Protein AF-W8VVV1-F1 (afdb_monomer)

Radius of gyration: 29.96 Å; Cα contacts (8 Å, |Δi|>4): 6; chains: 1; bounding box: 45×66×56 Å

Sequence (91 aa):
MEKVMTATDCELPVISQKPCCSDKQLVKESTDDLKVSWDQLAPVQQFFLSSFAYSYSNLLNSTGTSTNPFADYSPPFLRQDVQVLHQTFLI

Foldseek 3Di:
DDDDDDDDDDPPDPPPPDPPDDDDDDDDPPDPPPPPDPVVDDPVVNVVVVVVCVVCVVVVDPPDPPPPVCPVPDPPPPPDDPCVVVVPDDD

Structure (mmCIF, N/CA/C/O backbone):
data_AF-W8VVV1-F1
#
_entry.id   AF-W8VVV1-F1
#
loop_
_atom_site.group_PDB
_atom_site.id
_atom_site.type_symbol
_atom_site.label_atom_id
_atom_site.label_alt_id
_atom_site.label_comp_id
_atom_site.label_asym_id
_atom_site.label_entity_id
_atom_site.label_seq_id
_atom_site.pdbx_PDB_ins_code
_atom_site.Cartn_x
_atom_site.Cartn_y
_atom_site.Cartn_z
_atom_site.occupancy
_atom_site.B_iso_or_equiv
_atom_site.auth_seq_id
_atom_site.auth_comp_id
_atom_site.auth_asym_id
_atom_site.auth_atom_id
_atom_site.pdbx_PDB_model_num
ATOM 1 N N . MET A 1 1 ? 25.737 -54.631 17.182 1.00 35.28 1 MET A N 1
ATOM 2 C CA . MET A 1 1 ? 24.964 -55.882 17.055 1.00 35.28 1 MET A CA 1
ATOM 3 C C . MET A 1 1 ? 23.511 -55.485 16.958 1.00 35.28 1 MET A C 1
ATOM 5 O O . MET A 1 1 ? 22.919 -55.074 17.945 1.00 35.28 1 MET A O 1
ATOM 9 N N . GLU A 1 2 ? 23.014 -55.470 15.731 1.00 37.59 2 GLU A N 1
ATOM 10 C CA . GLU A 1 2 ? 21.645 -55.112 15.387 1.00 37.59 2 GLU A CA 1
ATOM 11 C C . GLU A 1 2 ? 20.736 -56.295 15.728 1.00 37.59 2 GLU A C 1
ATOM 13 O O . GLU A 1 2 ? 21.027 -57.425 15.334 1.00 37.59 2 GLU A O 1
ATOM 18 N N . LYS A 1 3 ? 19.667 -56.065 16.498 1.00 43.62 3 LYS A N 1
ATOM 19 C CA . LYS A 1 3 ? 18.625 -57.071 16.717 1.00 43.62 3 LYS A CA 1
ATOM 20 C C . LYS A 1 3 ? 17.281 -56.508 16.276 1.00 43.62 3 LYS A C 1
ATOM 22 O O . LYS A 1 3 ? 16.596 -55.817 17.018 1.00 43.62 3 LYS A O 1
ATOM 27 N N . VAL A 1 4 ? 16.996 -56.828 15.020 1.00 46.19 4 VAL A N 1
ATOM 28 C CA . VAL A 1 4 ? 15.705 -56.980 14.342 1.00 46.19 4 VAL A CA 1
ATOM 29 C C . VAL A 1 4 ? 14.503 -57.009 15.297 1.00 46.19 4 VAL A C 1
ATOM 31 O O . VAL A 1 4 ? 14.352 -57.943 16.087 1.00 46.19 4 VAL A O 1
ATOM 34 N N . MET A 1 5 ? 13.619 -56.016 15.166 1.00 44.03 5 MET A N 1
ATOM 35 C CA . MET A 1 5 ? 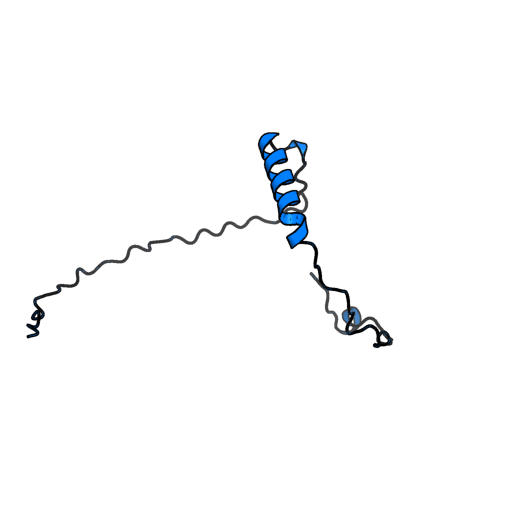12.239 -56.094 15.648 1.00 44.03 5 MET A CA 1
ATOM 36 C C . MET A 1 5 ? 11.424 -56.855 14.602 1.00 44.03 5 MET A C 1
ATOM 38 O O . MET A 1 5 ? 11.241 -56.407 13.473 1.00 44.03 5 MET A O 1
ATOM 42 N N . THR A 1 6 ? 11.005 -58.057 14.975 1.00 40.25 6 THR A N 1
ATOM 43 C CA . THR A 1 6 ? 10.192 -58.965 14.171 1.00 40.25 6 THR A CA 1
ATOM 44 C C . THR A 1 6 ? 8.774 -58.429 14.029 1.00 40.25 6 THR A C 1
ATOM 46 O O . THR A 1 6 ? 8.124 -58.130 15.031 1.00 40.25 6 THR A O 1
ATOM 49 N N . ALA A 1 7 ? 8.311 -58.343 12.780 1.00 52.88 7 ALA A N 1
ATOM 50 C CA . ALA A 1 7 ? 6.956 -57.977 12.394 1.00 52.88 7 ALA A CA 1
ATOM 51 C C . ALA A 1 7 ? 5.935 -58.830 13.156 1.00 52.88 7 ALA A C 1
ATOM 53 O O . ALA A 1 7 ? 5.756 -60.010 12.867 1.00 52.88 7 ALA A O 1
ATOM 54 N N . THR A 1 8 ? 5.302 -58.226 14.156 1.00 48.50 8 THR A N 1
ATOM 55 C CA . THR A 1 8 ? 4.147 -58.798 14.838 1.00 48.50 8 THR A CA 1
ATOM 56 C C . THR A 1 8 ? 3.006 -57.825 14.627 1.00 48.50 8 THR A C 1
ATOM 58 O O . THR A 1 8 ? 3.001 -56.738 15.193 1.00 48.50 8 THR A O 1
ATOM 61 N N . ASP A 1 9 ? 2.116 -58.242 13.734 1.00 47.22 9 ASP A N 1
ATOM 62 C CA . ASP A 1 9 ? 0.692 -57.938 13.747 1.00 47.22 9 ASP A CA 1
ATOM 63 C C . ASP A 1 9 ? 0.310 -56.450 13.799 1.00 47.22 9 ASP A C 1
ATOM 65 O O . ASP A 1 9 ? 0.015 -55.872 14.842 1.00 47.22 9 ASP A O 1
ATOM 69 N N . CYS A 1 10 ? 0.292 -55.816 12.627 1.00 53.38 10 CYS A N 1
ATOM 70 C CA . CYS A 1 10 ? -0.507 -54.614 12.427 1.00 53.38 10 CYS A CA 1
ATOM 71 C C . CYS A 1 10 ? -1.819 -55.041 11.771 1.00 53.38 10 CYS A C 1
ATOM 73 O O . CYS A 1 10 ? -1.943 -54.978 10.546 1.00 53.38 10 CYS A O 1
ATOM 75 N N . GLU A 1 11 ? -2.801 -55.469 12.569 1.00 59.28 11 GLU A N 1
ATOM 76 C CA . GLU A 1 11 ? -4.190 -55.372 12.128 1.00 59.28 11 GLU A CA 1
ATOM 77 C C . GLU A 1 11 ? -4.449 -53.893 11.834 1.00 59.28 11 GLU A C 1
ATOM 79 O O . GLU A 1 11 ? -4.506 -53.061 12.738 1.00 59.28 11 GLU A O 1
ATOM 84 N N . LEU A 1 12 ? -4.500 -53.538 10.549 1.00 61.94 12 LEU A N 1
ATOM 85 C CA . LEU A 1 12 ? -4.882 -52.205 10.110 1.00 61.94 12 LEU A CA 1
ATOM 86 C C . LEU A 1 12 ? -6.352 -52.030 10.498 1.00 61.94 12 LEU A C 1
ATOM 88 O O . LEU A 1 12 ? -7.206 -52.656 9.860 1.00 61.94 12 LEU A O 1
ATOM 92 N N . PRO A 1 13 ? -6.700 -51.198 11.499 1.00 63.81 13 PRO A N 1
ATOM 93 C CA . PRO A 1 13 ? -8.089 -50.818 11.648 1.00 63.81 13 PRO A CA 1
ATOM 94 C C . PRO A 1 13 ? -8.498 -50.188 10.317 1.00 63.81 13 PRO A C 1
ATOM 96 O O . PRO A 1 13 ? -7.796 -49.319 9.794 1.00 63.81 13 PRO A O 1
ATOM 99 N N . VAL A 1 14 ? -9.602 -50.652 9.732 1.00 66.88 14 VAL A N 1
ATOM 100 C CA . VAL A 1 14 ? -10.189 -50.007 8.557 1.00 66.88 14 VAL A CA 1
ATOM 101 C C . VAL A 1 14 ? -10.655 -48.629 9.018 1.00 66.88 14 VAL A C 1
ATOM 103 O O . VAL A 1 14 ? -11.767 -48.453 9.514 1.00 66.88 14 VAL A O 1
ATOM 106 N N . ILE A 1 15 ? -9.759 -47.646 8.926 1.00 66.19 15 ILE A N 1
ATOM 107 C CA . ILE A 1 15 ? -10.061 -46.246 9.179 1.00 66.19 15 ILE A CA 1
ATOM 108 C C . ILE A 1 15 ? -10.966 -45.832 8.027 1.00 66.19 15 ILE A C 1
ATOM 110 O O . ILE A 1 15 ? -10.501 -45.476 6.946 1.00 66.19 15 ILE A O 1
ATOM 114 N N . SER A 1 16 ? -12.276 -45.924 8.246 1.00 66.88 16 SER A N 1
ATOM 115 C CA . SER A 1 16 ? -13.248 -45.260 7.391 1.00 66.88 16 SER A CA 1
ATOM 116 C C . SER A 1 16 ? -12.954 -43.767 7.488 1.00 66.88 16 SER A C 1
ATOM 118 O O . SER A 1 16 ? -13.282 -43.116 8.486 1.00 66.88 16 SER A O 1
ATOM 120 N N . GLN A 1 17 ? -12.214 -43.252 6.504 1.00 67.25 17 GLN A N 1
ATOM 121 C CA . GLN A 1 17 ? -11.861 -41.846 6.416 1.00 67.25 17 GLN A CA 1
ATOM 122 C C . GLN A 1 17 ? -13.163 -41.077 6.219 1.00 67.25 17 GLN A C 1
ATOM 124 O O . GLN A 1 17 ? -13.688 -40.973 5.112 1.00 67.25 17 GLN A O 1
ATOM 129 N N . LYS A 1 18 ? -13.722 -40.552 7.313 1.00 70.50 18 LYS A N 1
ATOM 130 C CA . LYS A 1 18 ? -14.731 -39.503 7.198 1.00 70.50 18 LYS A CA 1
ATOM 131 C C . LYS A 1 18 ? -14.085 -38.378 6.382 1.00 70.50 18 LYS A C 1
ATOM 133 O O . LYS A 1 18 ? -12.946 -38.029 6.703 1.00 70.50 18 LYS A O 1
ATOM 138 N N . PRO A 1 19 ? -14.751 -37.825 5.352 1.00 72.50 19 PRO A N 1
ATOM 139 C CA . PRO A 1 19 ? -14.188 -36.712 4.599 1.00 72.50 19 PRO A CA 1
ATOM 140 C C . PRO A 1 19 ? -13.881 -35.586 5.589 1.00 72.50 19 PRO A C 1
ATOM 142 O O . PRO A 1 19 ? -14.774 -35.059 6.252 1.00 72.50 19 PRO A O 1
ATOM 145 N N . CYS A 1 20 ? -12.591 -35.303 5.769 1.00 73.56 20 CYS A N 1
ATOM 146 C CA . CYS A 1 20 ? -12.081 -34.433 6.826 1.00 73.56 20 CYS A CA 1
ATOM 147 C C . CYS 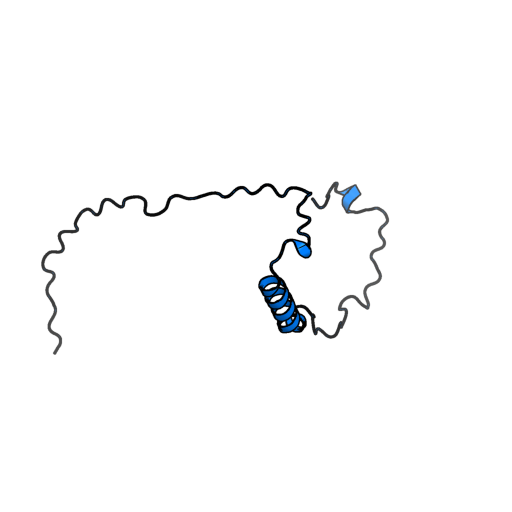A 1 20 ? -12.322 -32.950 6.540 1.00 73.56 20 CYS A C 1
ATOM 149 O O . CYS A 1 20 ? -12.183 -32.116 7.434 1.00 73.56 20 CYS A O 1
ATOM 151 N N . CYS A 1 21 ? -12.687 -32.606 5.308 1.00 73.25 21 CYS A N 1
ATOM 152 C CA . CYS A 1 21 ? -12.851 -31.233 4.874 1.00 73.25 21 CYS A CA 1
ATOM 153 C C . CYS A 1 21 ? -14.050 -31.142 3.930 1.00 73.25 21 CYS A C 1
ATOM 155 O O . CYS A 1 21 ? -14.185 -31.928 2.997 1.00 73.25 21 CYS A O 1
ATOM 157 N N . SER A 1 22 ? -14.940 -30.190 4.202 1.00 79.00 22 SER A N 1
ATOM 158 C CA . SER A 1 22 ? -15.973 -29.768 3.259 1.00 79.00 22 SER A CA 1
ATOM 159 C C . SER A 1 22 ? -15.445 -28.520 2.575 1.00 79.00 22 SER A C 1
ATOM 161 O O . SER A 1 22 ? -15.232 -27.514 3.254 1.00 79.00 22 SER A O 1
ATOM 163 N N . ASP A 1 23 ? -15.253 -28.581 1.259 1.00 75.31 23 ASP A N 1
ATOM 164 C CA . ASP A 1 23 ? -14.891 -27.405 0.474 1.00 75.31 23 ASP A CA 1
ATOM 165 C C . ASP A 1 23 ? -15.988 -26.350 0.634 1.00 75.31 23 ASP A C 1
ATOM 167 O O . ASP A 1 23 ? -17.161 -26.572 0.317 1.00 75.31 23 ASP A O 1
ATOM 171 N N . LYS A 1 24 ? -15.622 -25.205 1.215 1.00 81.62 24 LYS A N 1
ATOM 172 C CA . LYS A 1 24 ? -16.498 -24.041 1.325 1.00 81.62 24 LYS A CA 1
ATOM 173 C C . LYS A 1 24 ? -16.068 -23.047 0.265 1.00 81.62 24 LYS A C 1
ATOM 175 O O . LYS A 1 24 ? -15.020 -22.421 0.384 1.00 81.62 24 LYS A O 1
ATOM 180 N N . GLN A 1 25 ? -16.888 -22.896 -0.766 1.00 74.62 25 GLN A N 1
ATOM 181 C CA . GLN A 1 25 ? -16.694 -21.850 -1.754 1.00 74.62 25 GLN A CA 1
ATOM 182 C C . GLN A 1 25 ? -17.374 -20.573 -1.253 1.00 74.62 25 GLN A C 1
ATOM 184 O O . GLN A 1 25 ? -18.598 -20.495 -1.170 1.00 74.62 25 GLN A O 1
ATOM 189 N N . LEU A 1 26 ? -16.574 -19.572 -0.892 1.00 75.50 26 LEU A N 1
ATOM 190 C CA . LEU A 1 26 ? -17.065 -18.225 -0.619 1.00 75.50 26 LEU A CA 1
ATOM 191 C C . LEU A 1 26 ? -17.065 -17.451 -1.937 1.00 75.50 26 LEU A C 1
ATOM 193 O O . LEU A 1 26 ? -16.042 -16.910 -2.349 1.00 75.50 26 LEU A O 1
ATOM 197 N N . VAL A 1 27 ? -18.212 -17.424 -2.614 1.00 72.94 27 VAL A N 1
ATOM 198 C CA . VAL A 1 27 ? -18.412 -16.566 -3.786 1.00 72.94 27 VAL A CA 1
ATOM 199 C C . VAL A 1 27 ? -18.843 -15.191 -3.284 1.00 72.94 27 VAL A C 1
ATOM 201 O O . VAL A 1 27 ? -19.992 -14.982 -2.904 1.00 72.94 27 VAL A O 1
ATOM 204 N N . LYS A 1 28 ? -17.891 -14.262 -3.217 1.00 68.75 28 LYS A N 1
ATOM 205 C CA . LYS A 1 28 ? -18.156 -12.832 -3.042 1.00 68.75 28 LYS A CA 1
ATOM 206 C C . LYS A 1 28 ? -18.143 -12.212 -4.431 1.00 68.75 28 LYS A C 1
ATOM 208 O O . LYS A 1 28 ? -17.075 -12.058 -5.016 1.00 68.75 28 LYS A O 1
ATOM 213 N N . GLU A 1 29 ? -19.319 -11.896 -4.962 1.00 70.31 29 GLU A N 1
ATOM 214 C CA . GLU A 1 29 ? -19.405 -11.068 -6.162 1.00 70.31 29 GLU A CA 1
ATOM 215 C C . GLU A 1 29 ? -18.752 -9.718 -5.861 1.00 70.31 29 GLU A C 1
ATOM 217 O O . GLU A 1 29 ? -19.041 -9.083 -4.841 1.00 70.31 29 GLU A O 1
ATOM 222 N N . SER A 1 30 ? -17.812 -9.324 -6.718 1.00 61.44 30 SER A N 1
ATOM 223 C CA . SER A 1 30 ? -17.190 -8.008 -6.663 1.00 61.44 30 SER A CA 1
ATOM 224 C C . SER A 1 30 ? -18.239 -6.984 -7.072 1.00 61.44 30 SER A C 1
ATOM 226 O O . SER A 1 30 ? -18.393 -6.676 -8.248 1.00 61.44 30 SER A O 1
ATOM 228 N N . THR A 1 31 ? -19.009 -6.495 -6.108 1.00 60.53 31 THR A N 1
ATOM 229 C CA . THR A 1 31 ? -19.889 -5.348 -6.316 1.00 60.53 31 THR A CA 1
ATOM 230 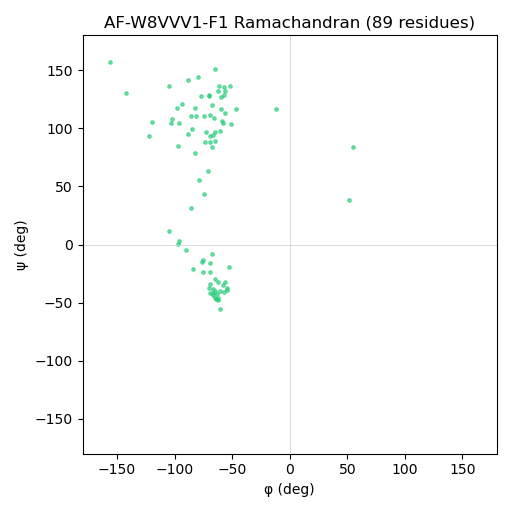C C . THR A 1 31 ? -19.035 -4.132 -6.671 1.00 60.53 31 THR A C 1
ATOM 232 O O . THR A 1 31 ? -18.081 -3.839 -5.948 1.00 60.53 31 THR A O 1
ATOM 235 N N . ASP A 1 32 ? -19.407 -3.401 -7.726 1.00 62.06 32 ASP A N 1
ATOM 236 C CA . ASP A 1 32 ? -18.789 -2.119 -8.132 1.00 62.06 32 ASP A CA 1
ATOM 237 C C . ASP A 1 32 ? -18.739 -1.087 -6.980 1.00 62.06 32 ASP A C 1
ATOM 239 O O . ASP A 1 32 ? -17.927 -0.163 -6.966 1.00 62.06 32 ASP A O 1
ATOM 243 N N . ASP A 1 33 ? -19.567 -1.289 -5.953 1.00 59.84 33 ASP A N 1
ATOM 244 C CA . ASP A 1 33 ? -19.640 -0.501 -4.723 1.00 59.84 33 ASP A CA 1
ATOM 245 C C . ASP A 1 33 ? -18.648 -0.930 -3.630 1.00 59.84 33 ASP A C 1
ATOM 247 O O . ASP A 1 33 ? -18.908 -0.750 -2.438 1.00 59.84 33 ASP A O 1
ATOM 251 N N . LEU A 1 34 ? -17.465 -1.442 -3.979 1.00 64.06 34 LEU A N 1
ATOM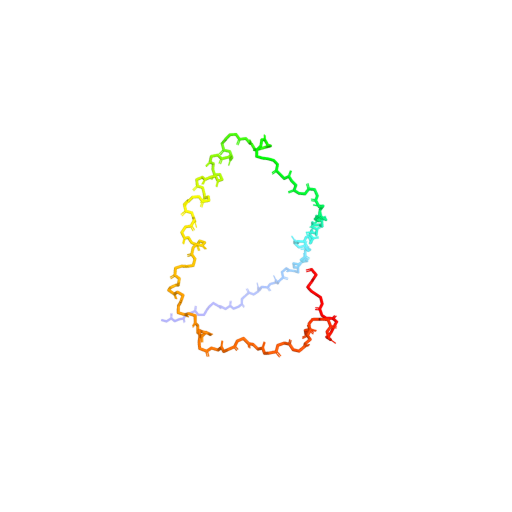 252 C CA . LEU A 1 34 ? -16.390 -1.632 -2.997 1.00 64.06 34 LEU A CA 1
ATOM 253 C C . LEU A 1 34 ? -15.718 -0.293 -2.613 1.00 64.06 34 LEU A C 1
ATOM 255 O O . LEU A 1 34 ? -14.498 -0.182 -2.513 1.00 64.06 34 LEU A O 1
ATOM 259 N N . LYS A 1 35 ? -16.518 0.754 -2.380 1.00 63.06 35 LYS A N 1
ATOM 260 C CA . LYS A 1 35 ? -16.078 2.022 -1.790 1.00 63.06 35 LYS A CA 1
ATOM 261 C C . LYS A 1 35 ? -16.043 1.869 -0.275 1.00 63.06 35 LYS A C 1
ATOM 263 O O . LYS A 1 35 ? -16.948 2.305 0.432 1.00 63.06 35 LYS A O 1
ATOM 268 N N . VAL A 1 36 ? -14.986 1.237 0.224 1.00 72.12 36 VAL A N 1
ATOM 269 C CA . VAL A 1 36 ? -14.686 1.258 1.660 1.00 72.12 36 VAL A CA 1
ATOM 270 C C . VAL A 1 36 ? -14.258 2.682 2.010 1.00 72.12 36 VAL A C 1
ATOM 272 O O . VAL A 1 36 ? -13.223 3.153 1.537 1.00 72.12 36 VAL A O 1
ATOM 275 N N . SER A 1 37 ? -15.076 3.404 2.779 1.00 80.12 37 SER A N 1
ATOM 276 C CA . SER A 1 37 ? -14.715 4.749 3.230 1.00 80.12 37 SER A CA 1
ATOM 277 C C . SER A 1 37 ? -13.761 4.662 4.418 1.00 80.12 37 SER A C 1
ATOM 279 O O . SER A 1 37 ? -13.884 3.781 5.268 1.00 80.12 37 SER A O 1
ATOM 281 N N . TRP A 1 38 ? -12.807 5.592 4.505 1.00 83.75 38 TRP A N 1
ATOM 282 C CA . TRP A 1 38 ? -11.855 5.630 5.621 1.00 83.75 38 TRP A CA 1
ATOM 283 C C . TRP A 1 38 ? -12.550 5.718 6.987 1.00 83.75 38 TRP A C 1
ATOM 285 O O . TRP A 1 38 ? -12.075 5.126 7.956 1.00 83.75 38 TRP A O 1
ATOM 295 N N . ASP A 1 39 ? -13.707 6.376 7.037 1.00 84.19 39 ASP A N 1
ATOM 296 C CA . ASP A 1 39 ? -14.519 6.567 8.242 1.00 84.19 39 ASP A CA 1
ATOM 297 C C . ASP A 1 39 ? -15.178 5.276 8.761 1.00 84.19 39 ASP A C 1
ATOM 299 O O . ASP A 1 39 ? -15.624 5.233 9.904 1.00 84.19 39 ASP A O 1
ATOM 303 N N . GLN A 1 40 ? -15.245 4.212 7.948 1.00 88.00 40 GLN A N 1
ATOM 304 C CA . GLN A 1 40 ? -15.773 2.907 8.374 1.00 88.00 40 GLN A CA 1
ATOM 305 C C . GLN A 1 40 ? -14.786 2.119 9.247 1.00 88.00 40 GLN A C 1
ATOM 307 O O . GLN A 1 40 ? -15.186 1.148 9.893 1.00 88.00 40 GLN A O 1
ATOM 312 N N . LEU A 1 41 ? -13.505 2.502 9.273 1.00 88.62 41 LEU A N 1
ATOM 313 C CA . LEU A 1 41 ? -12.487 1.837 10.084 1.00 88.62 41 LEU A CA 1
ATOM 314 C C . LEU A 1 41 ? -12.414 2.439 11.488 1.00 88.62 41 LEU A C 1
ATOM 316 O O . LEU A 1 41 ? -12.451 3.655 11.668 1.00 88.62 41 LEU A O 1
ATOM 320 N N . ALA A 1 42 ? -12.208 1.587 12.494 1.00 93.88 42 ALA A N 1
ATOM 321 C CA . ALA A 1 42 ? -11.918 2.065 13.840 1.00 93.88 42 ALA A CA 1
ATOM 322 C C . ALA A 1 42 ? -10.563 2.808 13.878 1.00 93.88 42 ALA A C 1
ATOM 324 O O . ALA A 1 42 ? -9.641 2.422 13.152 1.00 93.88 42 ALA A O 1
ATOM 325 N N . PRO A 1 43 ? -10.363 3.789 14.781 1.00 93.06 43 PRO A N 1
ATOM 326 C CA . PRO A 1 43 ? -9.126 4.582 14.836 1.00 93.06 43 PRO A CA 1
ATOM 327 C C . PRO A 1 43 ? -7.848 3.737 14.954 1.00 93.06 43 PRO A C 1
ATOM 329 O O . PRO A 1 43 ? -6.828 4.021 14.329 1.00 93.06 43 PRO A O 1
ATOM 332 N N . VAL A 1 44 ? -7.913 2.638 15.712 1.00 96.12 44 VAL A N 1
ATOM 333 C CA . VAL A 1 44 ? -6.791 1.698 15.870 1.00 96.12 44 VAL A CA 1
ATOM 334 C C . VAL A 1 44 ? -6.480 0.964 14.562 1.00 96.12 44 VAL A C 1
ATOM 336 O O . VAL A 1 44 ? -5.314 0.763 14.231 1.00 96.12 44 VAL A O 1
ATOM 339 N N . GLN A 1 45 ? -7.504 0.594 13.789 1.00 93.94 45 GLN A N 1
ATOM 340 C CA . GLN A 1 45 ? -7.323 -0.066 12.493 1.00 93.94 45 GLN A CA 1
ATOM 341 C C . GLN A 1 45 ? -6.743 0.896 11.457 1.00 93.94 45 GLN A C 1
ATOM 343 O O . GLN A 1 45 ? -5.885 0.496 10.676 1.00 93.94 45 GLN A O 1
ATOM 348 N N . GLN A 1 46 ? -7.148 2.167 11.485 1.00 94.19 46 GLN A N 1
ATOM 349 C CA . GLN A 1 46 ? -6.568 3.206 10.633 1.00 94.19 46 GLN A CA 1
ATOM 350 C C . GLN A 1 46 ? -5.080 3.415 10.936 1.00 94.19 46 GLN A C 1
ATOM 352 O O . GLN A 1 46 ? -4.251 3.441 10.024 1.00 94.19 46 GLN A O 1
ATOM 357 N N . PHE A 1 47 ? -4.722 3.507 12.219 1.00 95.12 47 PHE A N 1
ATOM 358 C CA . PHE A 1 47 ? -3.330 3.632 12.651 1.00 95.12 47 PHE A CA 1
ATOM 359 C C . PHE A 1 47 ? -2.492 2.403 12.269 1.00 95.12 47 PHE A C 1
ATOM 361 O O . PHE A 1 47 ? -1.376 2.526 11.762 1.00 95.12 47 PHE A O 1
ATOM 368 N N . PHE A 1 48 ? -3.038 1.201 12.455 1.00 95.31 48 PHE A N 1
ATOM 369 C CA . PHE A 1 48 ? -2.378 -0.030 12.030 1.00 95.31 48 PHE A CA 1
ATOM 370 C C . PHE A 1 48 ? -2.169 -0.068 10.510 1.00 95.31 48 PHE A C 1
ATOM 372 O O . PHE A 1 48 ? -1.064 -0.332 10.052 1.00 95.31 48 PHE A O 1
ATOM 379 N N . LEU A 1 49 ? -3.198 0.244 9.719 1.00 93.88 49 LEU A N 1
ATOM 380 C CA . LEU A 1 49 ? -3.118 0.171 8.261 1.00 93.88 49 LEU A CA 1
ATOM 381 C C . LEU A 1 49 ? -2.142 1.207 7.689 1.00 93.88 49 LEU A C 1
ATOM 383 O O . LEU A 1 49 ? -1.349 0.884 6.809 1.00 93.88 49 LEU A O 1
ATOM 387 N N . SER A 1 50 ? -2.158 2.431 8.222 1.00 92.81 50 SER A N 1
ATOM 388 C CA . SER A 1 50 ? -1.217 3.488 7.834 1.00 92.81 50 SER A CA 1
ATOM 389 C C . SER A 1 50 ? 0.229 3.152 8.206 1.00 92.81 50 SER A C 1
ATOM 391 O O . SER A 1 50 ? 1.114 3.269 7.360 1.00 92.81 50 SER A O 1
ATOM 393 N N . SER A 1 51 ? 0.485 2.680 9.430 1.00 95.12 51 SER A N 1
ATOM 394 C CA . SER A 1 51 ? 1.833 2.269 9.856 1.00 95.12 51 SER A CA 1
ATOM 395 C C . SER A 1 51 ? 2.346 1.053 9.081 1.00 95.12 51 SER A C 1
ATOM 397 O O . SER A 1 51 ? 3.505 1.034 8.660 1.00 95.12 51 SER A O 1
ATOM 399 N N . PHE A 1 52 ? 1.476 0.078 8.811 1.00 94.12 52 PHE A N 1
ATOM 400 C CA . PHE A 1 52 ? 1.784 -1.060 7.957 1.00 94.12 52 PHE A CA 1
ATOM 401 C C . PHE A 1 52 ? 2.146 -0.593 6.541 1.00 94.12 52 PHE A C 1
ATOM 403 O O . PHE A 1 52 ? 3.260 -0.843 6.090 1.00 94.12 52 PHE A O 1
ATOM 410 N N . ALA A 1 53 ? 1.282 0.176 5.872 1.00 93.31 53 ALA A N 1
ATOM 411 C CA . ALA A 1 53 ? 1.550 0.681 4.524 1.00 93.31 53 ALA A CA 1
ATOM 412 C C . ALA A 1 53 ? 2.844 1.507 4.454 1.00 93.31 53 ALA A C 1
ATOM 414 O O . ALA A 1 53 ? 3.639 1.342 3.530 1.00 93.31 53 ALA A O 1
ATOM 415 N N . TYR A 1 54 ? 3.097 2.353 5.455 1.00 93.44 54 TYR A N 1
ATOM 416 C CA . TYR A 1 54 ? 4.318 3.148 5.533 1.00 93.44 54 TYR A CA 1
ATOM 417 C C . TYR A 1 54 ? 5.570 2.275 5.682 1.00 93.44 54 TYR A C 1
ATOM 419 O O . TYR A 1 54 ? 6.533 2.459 4.937 1.00 93.44 54 TYR A O 1
ATOM 427 N N . SER A 1 55 ? 5.552 1.294 6.590 1.00 94.12 55 SER A N 1
ATOM 428 C CA . SER A 1 55 ? 6.704 0.409 6.820 1.00 94.12 55 SER A CA 1
ATOM 429 C C . SER A 1 55 ? 7.073 -0.427 5.590 1.00 94.12 55 SER A C 1
ATOM 431 O O . SER A 1 55 ? 8.255 -0.666 5.350 1.00 94.12 55 SER A O 1
ATOM 433 N N . TYR A 1 56 ? 6.086 -0.796 4.769 1.00 90.81 56 TYR A N 1
ATOM 434 C CA . TYR A 1 56 ? 6.290 -1.572 3.544 1.00 90.81 56 TYR A CA 1
ATOM 435 C C . TYR A 1 56 ? 6.367 -0.727 2.262 1.00 90.81 56 TYR A C 1
ATOM 437 O O . TYR A 1 56 ? 6.584 -1.282 1.187 1.00 90.81 56 TYR A O 1
ATOM 445 N N . SER A 1 57 ? 6.251 0.602 2.343 1.00 89.06 57 SER A N 1
ATOM 446 C CA . SER A 1 57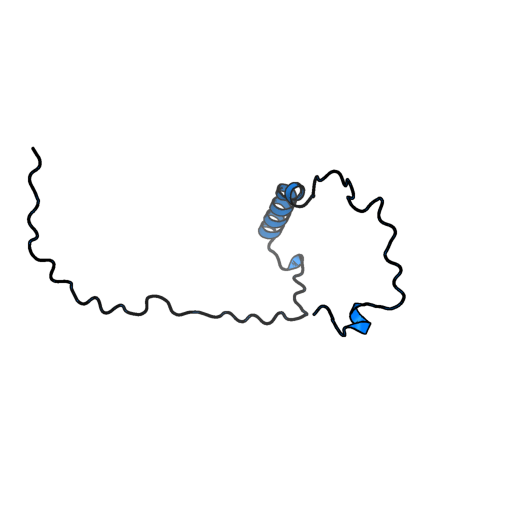 ? 6.264 1.497 1.172 1.00 89.06 57 SER A CA 1
ATOM 447 C C . SER A 1 57 ? 7.496 1.302 0.280 1.00 89.06 57 SER A C 1
ATOM 449 O O . SER A 1 57 ? 7.389 1.254 -0.943 1.00 89.06 57 SER A O 1
ATOM 451 N N . ASN A 1 58 ? 8.663 1.090 0.889 1.00 81.06 58 ASN A N 1
ATOM 452 C CA . ASN A 1 58 ? 9.912 0.860 0.167 1.00 81.06 58 ASN A CA 1
ATOM 453 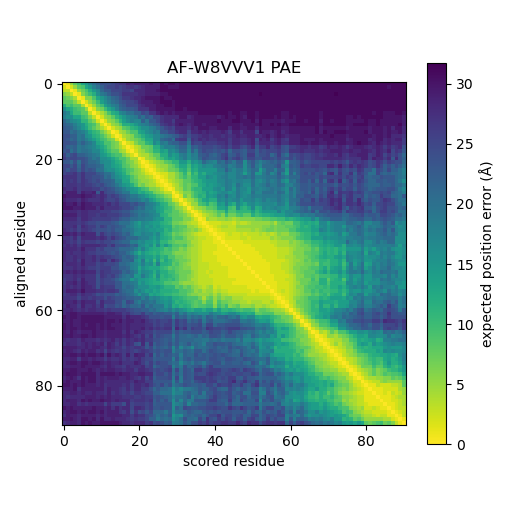C C . ASN A 1 58 ? 9.957 -0.482 -0.574 1.00 81.06 58 ASN A C 1
ATOM 455 O O . ASN A 1 58 ? 10.696 -0.587 -1.544 1.00 81.06 58 ASN A O 1
ATOM 459 N N . LEU A 1 59 ? 9.176 -1.487 -0.159 1.00 82.94 59 LEU A N 1
ATOM 460 C CA . LEU A 1 59 ? 9.076 -2.758 -0.887 1.00 82.94 59 LEU A CA 1
ATOM 461 C C . LEU A 1 59 ? 8.227 -2.628 -2.156 1.00 82.94 59 LEU A C 1
ATOM 463 O O . LEU A 1 59 ? 8.384 -3.418 -3.082 1.00 82.94 59 LEU A O 1
ATOM 467 N N . LEU A 1 60 ? 7.331 -1.640 -2.197 1.00 76.88 60 LEU A N 1
ATOM 468 C CA . LEU A 1 60 ? 6.518 -1.326 -3.372 1.00 76.88 60 LEU A CA 1
ATOM 469 C C . LEU A 1 60 ? 7.261 -0.420 -4.359 1.00 76.88 60 LEU A C 1
ATOM 471 O O . LEU A 1 60 ? 6.929 -0.389 -5.544 1.00 76.88 60 LEU A O 1
ATOM 475 N N . ASN A 1 61 ? 8.285 0.293 -3.893 1.00 71.94 61 ASN A N 1
ATOM 476 C CA . ASN A 1 61 ? 9.173 1.036 -4.768 1.00 71.94 61 ASN A CA 1
ATOM 477 C C . ASN A 1 61 ? 10.107 0.058 -5.485 1.00 71.94 61 ASN A C 1
ATOM 479 O O . ASN A 1 61 ? 11.010 -0.521 -4.884 1.00 71.94 61 ASN A O 1
ATOM 483 N N . SER A 1 62 ? 9.917 -0.100 -6.795 1.00 65.19 62 SER A N 1
ATOM 484 C CA . SER A 1 62 ? 10.904 -0.755 -7.650 1.00 65.19 6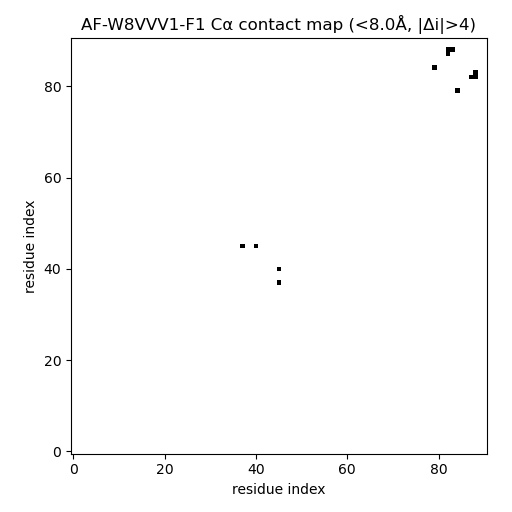2 SER A CA 1
ATOM 485 C C . SER A 1 62 ? 12.160 0.116 -7.699 1.00 65.19 62 SER A C 1
ATOM 487 O O . SER A 1 62 ? 12.267 1.044 -8.496 1.00 65.19 62 SER A O 1
ATOM 489 N N . THR A 1 63 ? 13.131 -0.158 -6.831 1.00 66.69 63 THR A N 1
ATOM 490 C CA . THR A 1 63 ? 14.490 0.391 -6.917 1.00 66.69 63 THR A CA 1
ATOM 491 C C . THR A 1 63 ? 15.294 -0.367 -7.971 1.00 66.69 63 THR A C 1
ATOM 493 O O . THR A 1 63 ? 16.368 -0.903 -7.718 1.00 66.69 63 THR A O 1
ATOM 496 N N . GLY A 1 64 ? 14.762 -0.417 -9.190 1.00 66.19 64 GLY A N 1
ATOM 497 C CA . GLY A 1 64 ? 15.552 -0.687 -10.377 1.00 66.19 64 GLY A CA 1
ATOM 498 C C . GLY A 1 64 ? 15.964 0.652 -10.959 1.00 66.19 64 GLY A C 1
ATOM 499 O O . GLY A 1 64 ? 15.101 1.451 -11.317 1.00 66.19 64 GLY A O 1
ATOM 500 N N . THR A 1 65 ? 17.266 0.915 -11.079 1.00 67.12 65 THR A N 1
ATOM 501 C CA . THR A 1 65 ? 17.735 1.892 -12.066 1.00 67.12 65 THR A CA 1
ATOM 502 C C . THR A 1 65 ? 17.023 1.563 -13.368 1.00 67.12 65 THR A C 1
ATOM 504 O O . THR A 1 65 ? 17.167 0.448 -13.871 1.00 67.12 65 THR A O 1
ATOM 507 N N . SER A 1 66 ? 16.204 2.487 -13.863 1.00 64.38 66 SER A N 1
ATOM 508 C CA . SER A 1 66 ? 15.455 2.347 -15.104 1.00 64.38 66 SER A CA 1
ATOM 509 C C . SER A 1 66 ? 16.422 2.414 -16.284 1.00 64.38 66 SER A C 1
ATOM 511 O O . SER A 1 66 ? 16.377 3.315 -17.117 1.00 64.38 66 SER A O 1
ATOM 513 N N . THR A 1 67 ? 17.334 1.450 -16.373 1.00 66.69 67 THR A N 1
ATOM 514 C CA . THR A 1 67 ? 17.998 1.124 -17.623 1.00 66.69 67 THR A CA 1
ATOM 515 C C . THR A 1 67 ? 16.900 0.535 -18.487 1.00 66.69 67 THR A C 1
ATOM 517 O O . THR A 1 67 ? 16.658 -0.665 -18.460 1.00 66.69 67 THR A O 1
ATOM 520 N N . ASN A 1 68 ? 16.134 1.408 -19.144 1.00 70.44 68 ASN A N 1
ATOM 521 C CA . ASN A 1 68 ? 15.092 1.011 -20.069 1.00 70.44 68 ASN A CA 1
ATOM 522 C C . ASN A 1 68 ? 15.782 0.185 -21.167 1.00 70.44 68 ASN A C 1
ATOM 524 O O . ASN A 1 68 ? 16.485 0.776 -21.989 1.00 70.44 68 ASN A O 1
ATOM 528 N N . PRO A 1 69 ? 15.619 -1.152 -21.205 1.00 75.81 69 PRO A N 1
ATOM 529 C CA . PRO A 1 69 ? 16.294 -1.977 -22.206 1.00 75.81 69 PRO A CA 1
ATOM 530 C C . PRO A 1 69 ? 15.745 -1.701 -23.614 1.00 75.81 69 PRO A C 1
ATOM 532 O O . PRO A 1 69 ? 16.299 -2.164 -24.605 1.00 75.81 69 PRO A O 1
ATOM 535 N N . PHE A 1 70 ? 14.663 -0.923 -23.697 1.00 75.19 70 PHE A N 1
ATOM 536 C CA . PHE A 1 70 ? 14.011 -0.495 -24.919 1.00 75.19 70 PHE A CA 1
ATOM 537 C C . PHE A 1 70 ? 14.292 0.973 -25.266 1.00 75.19 70 PHE A C 1
ATOM 539 O O . PHE A 1 70 ? 13.623 1.513 -26.140 1.00 75.19 70 PHE A O 1
ATOM 546 N N . ALA A 1 71 ? 15.252 1.638 -24.607 1.00 77.00 71 ALA A N 1
ATOM 547 C CA . ALA A 1 71 ? 15.578 3.041 -24.890 1.00 77.00 71 ALA A CA 1
ATOM 548 C C . ALA A 1 71 ? 15.983 3.276 -26.357 1.00 77.00 71 ALA A C 1
ATOM 550 O O . ALA A 1 71 ? 15.626 4.301 -26.931 1.00 77.00 71 ALA A O 1
ATOM 551 N N . ASP A 1 72 ? 16.664 2.301 -26.965 1.00 81.62 72 ASP A N 1
ATOM 552 C CA . ASP A 1 72 ? 17.120 2.362 -28.359 1.00 81.62 72 ASP A CA 1
ATOM 553 C C . ASP A 1 72 ? 16.094 1.804 -29.363 1.00 81.62 72 ASP A C 1
ATOM 555 O O . ASP A 1 72 ? 16.298 1.875 -30.577 1.00 81.62 72 ASP A O 1
ATOM 559 N N . TYR A 1 73 ? 14.973 1.246 -28.890 1.00 82.31 73 TYR A N 1
ATOM 560 C CA . TYR A 1 73 ? 13.915 0.762 -29.773 1.00 82.31 73 TYR A CA 1
ATOM 561 C C . TYR A 1 73 ? 13.025 1.928 -30.193 1.00 82.31 73 TYR A C 1
ATOM 563 O O . TYR A 1 73 ? 12.335 2.543 -29.381 1.00 82.31 73 TYR A O 1
ATOM 571 N N . SER A 1 74 ? 12.990 2.202 -31.496 1.00 79.81 74 SER A N 1
ATOM 572 C CA . SER A 1 74 ? 11.960 3.080 -32.046 1.00 79.81 74 SER A CA 1
ATOM 573 C C . SER A 1 74 ? 10.579 2.462 -31.791 1.00 79.81 74 SER A C 1
ATOM 575 O O . SER A 1 74 ? 10.421 1.253 -31.997 1.00 79.81 74 SER A O 1
ATOM 577 N N . PRO A 1 75 ? 9.575 3.255 -31.369 1.00 78.00 75 PRO A N 1
ATOM 578 C CA . PRO A 1 75 ? 8.220 2.758 -31.186 1.00 78.0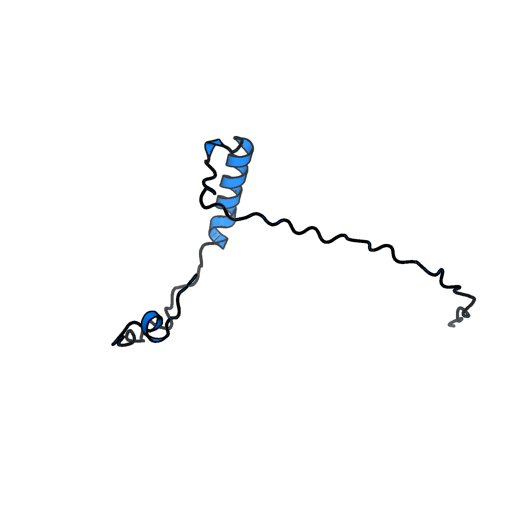0 75 PRO A CA 1
ATOM 579 C C . PRO A 1 75 ? 7.752 2.027 -32.451 1.00 78.00 75 PRO A C 1
ATOM 581 O O . PRO A 1 75 ? 7.997 2.525 -33.558 1.00 78.00 75 PRO A O 1
ATOM 584 N N . PRO A 1 76 ? 7.098 0.859 -32.330 1.00 76.81 76 PRO A N 1
ATOM 585 C CA . PRO A 1 76 ? 6.594 0.154 -33.496 1.00 76.81 76 PRO A CA 1
ATOM 586 C C . PRO A 1 76 ? 5.651 1.073 -34.270 1.00 76.81 76 PRO A C 1
ATOM 588 O O . PRO A 1 76 ? 4.805 1.759 -33.692 1.00 76.81 76 PRO A O 1
ATOM 591 N N . PHE A 1 77 ? 5.799 1.095 -35.592 1.00 73.62 77 PHE A N 1
ATOM 592 C CA . PHE A 1 77 ? 4.939 1.897 -36.448 1.00 73.62 77 PHE A CA 1
ATOM 593 C C . PHE A 1 77 ? 3.558 1.235 -36.538 1.00 73.62 77 PHE A C 1
ATOM 595 O O . PHE A 1 77 ? 3.299 0.395 -37.402 1.00 73.62 77 PHE A O 1
ATOM 602 N N . LEU A 1 78 ? 2.677 1.576 -35.596 1.00 72.38 78 LEU A N 1
ATOM 603 C CA . LEU A 1 78 ? 1.315 1.055 -35.525 1.00 72.38 78 LEU A CA 1
ATOM 604 C C . LEU A 1 78 ? 0.475 1.681 -36.648 1.00 72.38 78 LEU A C 1
ATOM 606 O O . LEU A 1 78 ? -0.038 2.789 -36.526 1.00 72.38 78 LEU A O 1
ATOM 610 N N . ARG A 1 79 ? 0.340 0.969 -37.773 1.00 77.06 79 ARG A N 1
ATOM 611 C CA . ARG A 1 79 ? -0.581 1.332 -38.871 1.00 77.06 79 ARG A CA 1
ATOM 612 C C . ARG A 1 79 ? -2.050 1.257 -38.452 1.00 77.06 79 ARG A C 1
ATOM 614 O O . ARG A 1 79 ? -2.880 1.960 -39.019 1.00 77.06 79 ARG A O 1
ATOM 621 N N . GLN A 1 80 ? -2.355 0.375 -37.507 1.00 78.44 80 GLN A N 1
ATOM 622 C CA . GLN A 1 80 ? -3.691 0.111 -36.995 1.00 78.44 80 GLN A CA 1
ATOM 623 C C . GLN A 1 80 ? -3.578 -0.481 -35.591 1.00 78.44 80 GLN A C 1
ATOM 625 O O . GLN A 1 80 ? -2.543 -1.045 -35.228 1.00 78.44 80 GLN A O 1
ATOM 630 N N . ASP A 1 81 ? -4.640 -0.340 -34.811 1.00 84.31 81 ASP A N 1
ATOM 631 C CA . ASP A 1 81 ? -4.716 -0.884 -33.463 1.00 84.31 81 ASP A CA 1
ATOM 632 C C . ASP A 1 81 ? -4.732 -2.424 -33.510 1.00 84.31 81 ASP A C 1
ATOM 634 O O . ASP A 1 81 ? -5.608 -3.034 -34.126 1.00 84.31 81 ASP A O 1
ATOM 638 N N . VAL A 1 82 ? -3.734 -3.054 -32.883 1.00 84.69 82 VAL A N 1
ATOM 639 C CA . VAL A 1 82 ? -3.542 -4.512 -32.895 1.00 84.69 82 VAL A CA 1
ATOM 640 C C . VAL A 1 82 ? -4.630 -5.228 -32.093 1.00 84.69 82 VAL A C 1
ATOM 642 O O . VAL A 1 82 ? -5.028 -6.326 -32.481 1.00 84.69 82 VAL A O 1
ATOM 645 N N . GLN A 1 83 ? -5.127 -4.616 -31.014 1.00 84.00 83 GLN A N 1
ATOM 646 C CA . GLN A 1 83 ? -6.210 -5.163 -30.195 1.00 84.00 83 GLN A CA 1
ATOM 647 C C . GLN A 1 83 ? -7.523 -5.142 -30.973 1.00 84.00 83 GLN A C 1
ATOM 649 O O . GLN A 1 83 ? -8.239 -6.140 -30.989 1.00 84.00 83 GLN A O 1
ATOM 654 N N . VAL A 1 84 ? -7.792 -4.059 -31.707 1.00 87.31 84 VAL A N 1
ATOM 655 C CA . VAL A 1 84 ? -8.949 -3.971 -32.612 1.00 87.31 84 VAL A CA 1
ATOM 656 C C . VAL A 1 84 ? -8.814 -4.951 -33.779 1.00 87.31 84 VAL A C 1
ATOM 658 O O . VAL A 1 84 ? -9.775 -5.647 -34.100 1.00 87.31 84 VAL A O 1
ATOM 661 N N . LEU A 1 85 ? -7.627 -5.051 -34.389 1.00 85.31 85 LEU A N 1
ATOM 662 C CA . LEU A 1 85 ? -7.363 -5.955 -35.512 1.00 85.31 85 LEU A CA 1
ATOM 663 C C . LEU A 1 85 ? -7.578 -7.429 -35.140 1.00 85.31 85 LEU A C 1
ATOM 665 O O . LEU A 1 85 ? -8.127 -8.182 -35.940 1.00 85.31 85 LEU A O 1
ATOM 669 N N . HIS A 1 86 ? -7.159 -7.834 -33.939 1.00 90.00 86 HIS A N 1
ATOM 670 C CA . HIS A 1 86 ? -7.286 -9.215 -33.459 1.00 90.00 86 HIS A CA 1
ATOM 671 C C . HIS A 1 86 ? -8.520 -9.448 -32.581 1.00 90.00 86 HIS A C 1
ATOM 673 O O . HIS A 1 86 ? -8.702 -10.556 -32.086 1.00 90.00 86 HIS A O 1
ATOM 679 N N . GLN A 1 87 ? -9.366 -8.428 -32.394 1.00 86.88 87 GLN A N 1
ATOM 680 C CA . GLN A 1 87 ? -10.529 -8.470 -31.501 1.00 86.88 87 GLN A CA 1
ATOM 681 C C . GLN A 1 87 ? -10.172 -8.964 -30.084 1.00 86.88 87 GLN A C 1
ATOM 683 O O . GLN A 1 87 ? -10.935 -9.695 -29.451 1.00 86.88 87 GLN A O 1
ATOM 688 N N . THR A 1 88 ? -8.999 -8.561 -29.588 1.00 87.56 88 THR A N 1
ATOM 689 C CA . THR A 1 88 ? -8.481 -8.942 -28.271 1.00 87.56 88 THR A CA 1
ATOM 690 C C . THR A 1 88 ? -8.666 -7.785 -27.303 1.00 87.56 88 THR A C 1
ATOM 692 O O . THR A 1 88 ? -7.908 -6.816 -27.330 1.00 87.56 88 THR A O 1
ATOM 695 N N . PHE A 1 89 ? -9.650 -7.900 -26.417 1.00 85.56 89 PHE A N 1
ATOM 696 C CA . PHE A 1 89 ? -9.951 -6.886 -25.410 1.00 85.56 89 PHE A CA 1
ATOM 697 C C . PHE A 1 89 ? -9.472 -7.362 -24.036 1.00 85.56 89 PHE A C 1
ATOM 699 O O . PHE A 1 89 ? -9.648 -8.529 -23.686 1.00 85.56 89 PHE A O 1
ATOM 706 N N . LEU A 1 90 ? -8.839 -6.469 -23.273 1.00 78.69 90 LEU A N 1
ATOM 707 C CA . LEU A 1 90 ? -8.596 -6.707 -21.849 1.00 78.69 90 LEU A CA 1
ATOM 708 C C . LEU A 1 90 ? -9.951 -6.625 -21.132 1.00 78.69 90 LEU A C 1
ATOM 710 O O . LEU A 1 90 ? -10.694 -5.670 -21.362 1.00 78.69 90 LEU A O 1
ATOM 714 N N . ILE A 1 91 ? -10.264 -7.646 -20.333 1.00 63.03 91 ILE A N 1
ATOM 715 C CA . ILE A 1 91 ? -11.480 -7.745 -19.510 1.00 63.03 91 ILE A CA 1
ATOM 716 C C . ILE A 1 91 ? -11.158 -7.236 -18.109 1.00 63.03 91 ILE A C 1
ATOM 718 O O . ILE A 1 91 ? -10.084 -7.630 -17.596 1.00 63.03 91 ILE A O 1
#

Secondary structure (DSSP, 8-state):
-------------------------------TT----GG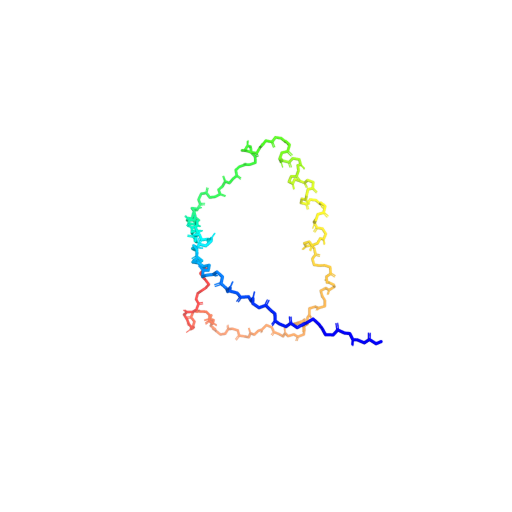GS-HHHHHHHHHHHHHHHHHHS-------TTTTSPPP--SS-HHHHHT----

InterPro domains:
  IPR058060 HYC_CC_PP family protein [NF047658] (7-91)

Mean predicted aligned error: 18.82 Å

Organism: NCBI:txid1454201

pLDDT: mean 74.51, std 14.69, range [35.28, 96.12]

Solvent-accessible surface area (backbone atoms only — not comparable to full-atom values): 6619 Å² total; per-residue (Å²): 137,88,79,83,84,74,92,73,82,79,80,72,74,84,73,78,77,67,81,87,71,78,91,77,84,83,85,74,77,84,57,94,78,75,73,80,55,77,83,78,50,55,72,68,55,50,52,48,52,52,52,50,51,60,75,48,44,68,78,72,49,78,88,58,82,81,74,56,91,56,74,86,55,74,78,78,87,72,89,61,62,64,42,71,74,67,71,55,75,91,129